Protein AF-A0A7V1EK08-F1 (afdb_monomer)

pLDDT: mean 73.53, std 20.63, range [43.91, 96.75]

Secondary structure (DSSP, 8-state):
--SSTTSSSS-----------------SS---S-S---B-TTTSSBTTSTTTT-TTPPBPTTTSSBTT-TTTTT--

Foldseek 3Di:
DPPPPPPPPPPPPDPDDDDPDDPPPPPPDDDDPDDDQDQDPQALARPPPPPVVDPPQDADPPRRHRPPHPCVVPND

Sequence (76 aa):
MKRILALFLATALSVAVVGCESKPVEKTGGQTITSSPKICAKCGQIKGSDLCCKDGAKICSKCGLAKGSPGCCIIK

Structure (mmCIF, N/CA/C/O backbone):
data_AF-A0A7V1EK08-F1
#
_entry.id   AF-A0A7V1EK08-F1
#
loop_
_atom_site.group_PDB
_atom_site.id
_atom_site.type_symbol
_atom_site.label_atom_id
_atom_site.label_alt_id
_atom_site.label_comp_id
_atom_site.label_asym_id
_atom_site.label_entity_id
_atom_site.label_seq_id
_atom_site.pdbx_PDB_ins_code
_atom_site.Cartn_x
_atom_site.Cartn_y
_atom_site.Cartn_z
_atom_site.occupancy
_atom_site.B_iso_or_equiv
_atom_site.auth_seq_id
_atom_site.auth_comp_id
_atom_site.auth_asym_id
_atom_site.auth_atom_id
_atom_site.pdbx_PDB_model_num
ATOM 1 N N . MET A 1 1 ? 60.028 -22.611 3.763 1.00 59.50 1 MET A N 1
ATOM 2 C CA . MET A 1 1 ? 59.556 -21.378 4.441 1.00 59.50 1 MET A CA 1
ATOM 3 C C . MET A 1 1 ? 60.343 -20.144 3.976 1.00 59.50 1 MET A C 1
ATOM 5 O O . MET A 1 1 ? 61.054 -19.543 4.764 1.00 59.50 1 MET A O 1
ATOM 9 N N . LYS A 1 2 ? 60.296 -19.796 2.680 1.00 55.56 2 LYS A N 1
ATOM 10 C CA . LYS A 1 2 ? 61.008 -18.617 2.123 1.00 55.56 2 LYS A CA 1
ATOM 11 C C . LYS A 1 2 ? 60.398 -18.065 0.821 1.00 55.56 2 LYS A C 1
ATOM 13 O O . LYS A 1 2 ? 60.969 -17.185 0.203 1.00 55.56 2 LYS A O 1
ATOM 18 N N . ARG A 1 3 ? 59.227 -18.569 0.404 1.00 55.31 3 ARG A N 1
ATOM 19 C CA . ARG A 1 3 ? 58.522 -18.139 -0.823 1.00 55.31 3 ARG A CA 1
ATOM 20 C C . ARG A 1 3 ? 57.260 -17.308 -0.555 1.00 55.31 3 ARG A C 1
ATOM 22 O O . ARG A 1 3 ? 56.602 -16.890 -1.490 1.00 55.31 3 ARG A O 1
ATOM 29 N N . ILE A 1 4 ? 56.941 -17.058 0.717 1.00 57.84 4 ILE A N 1
ATOM 30 C CA . ILE A 1 4 ? 55.727 -16.336 1.140 1.00 57.84 4 ILE A CA 1
ATOM 31 C C . ILE A 1 4 ? 55.990 -14.819 1.247 1.00 57.84 4 ILE A C 1
ATOM 33 O O . ILE A 1 4 ? 55.060 -14.026 1.265 1.00 57.84 4 ILE A O 1
ATOM 37 N N . LEU A 1 5 ? 57.259 -14.389 1.240 1.00 53.47 5 LEU A N 1
ATOM 38 C CA . LEU A 1 5 ? 57.632 -12.989 1.477 1.00 53.47 5 LEU A CA 1
ATOM 39 C C . LEU A 1 5 ? 57.680 -12.104 0.215 1.00 53.47 5 LEU A C 1
ATOM 41 O O . LEU A 1 5 ? 57.946 -10.916 0.330 1.00 53.47 5 LEU A O 1
ATOM 45 N N . ALA A 1 6 ? 57.432 -12.648 -0.983 1.00 52.09 6 ALA A N 1
ATOM 46 C CA . ALA A 1 6 ? 57.576 -11.901 -2.242 1.00 52.09 6 ALA A CA 1
ATOM 47 C C . ALA A 1 6 ? 56.246 -11.519 -2.920 1.00 52.09 6 ALA A C 1
ATOM 49 O O . ALA A 1 6 ? 56.265 -10.850 -3.947 1.00 52.09 6 ALA A O 1
ATOM 50 N N . LEU A 1 7 ? 55.094 -11.921 -2.372 1.00 48.78 7 LEU A N 1
ATOM 51 C CA . LEU A 1 7 ? 53.790 -11.688 -3.015 1.00 48.78 7 LEU A CA 1
ATOM 52 C C . LEU A 1 7 ? 53.036 -10.453 -2.500 1.00 48.78 7 LEU A C 1
ATOM 54 O O . LEU A 1 7 ? 52.070 -10.038 -3.128 1.00 48.78 7 LEU A O 1
ATOM 58 N N . PHE A 1 8 ? 53.480 -9.827 -1.407 1.00 51.31 8 PHE A N 1
ATOM 59 C CA . PHE A 1 8 ? 52.767 -8.696 -0.791 1.00 51.31 8 PHE A CA 1
ATOM 60 C C . PHE A 1 8 ? 53.257 -7.303 -1.222 1.00 51.31 8 PHE A C 1
ATOM 62 O O . PHE A 1 8 ? 52.692 -6.305 -0.789 1.00 51.31 8 PHE A O 1
ATOM 69 N N . LEU A 1 9 ? 54.278 -7.207 -2.083 1.00 52.47 9 LEU A N 1
ATOM 70 C CA . LEU A 1 9 ? 54.918 -5.928 -2.435 1.00 52.47 9 LEU A CA 1
ATOM 71 C C . LEU A 1 9 ? 54.522 -5.346 -3.805 1.00 52.47 9 LEU A C 1
ATOM 73 O O . LEU A 1 9 ? 55.065 -4.320 -4.196 1.00 52.47 9 LEU A O 1
ATOM 77 N N . ALA A 1 10 ? 53.571 -5.955 -4.522 1.00 52.81 10 ALA A N 1
ATOM 78 C CA . ALA A 1 10 ? 53.183 -5.520 -5.872 1.00 52.81 10 ALA A CA 1
ATOM 79 C C . ALA A 1 10 ? 51.702 -5.118 -6.032 1.00 52.81 10 ALA A C 1
ATOM 81 O O . ALA A 1 10 ? 51.242 -4.910 -7.149 1.00 52.81 10 ALA A O 1
ATOM 82 N N . THR A 1 11 ? 50.940 -4.963 -4.948 1.00 57.09 11 THR A N 1
ATOM 83 C CA . THR A 1 11 ? 49.528 -4.529 -5.003 1.00 57.09 11 THR A CA 1
ATOM 84 C C . THR A 1 11 ? 49.350 -3.116 -4.449 1.00 57.09 11 THR A C 1
ATOM 86 O O . THR A 1 11 ? 48.538 -2.881 -3.561 1.00 57.09 11 THR A O 1
ATOM 89 N N . ALA A 1 12 ? 50.138 -2.167 -4.962 1.00 55.69 12 ALA A N 1
ATOM 90 C CA . ALA A 1 12 ? 50.064 -0.741 -4.625 1.00 55.69 12 ALA A CA 1
ATOM 91 C C . ALA A 1 12 ? 49.800 0.139 -5.863 1.00 55.69 12 ALA A C 1
ATOM 93 O O . ALA A 1 12 ? 50.343 1.233 -5.982 1.00 55.69 12 ALA A O 1
ATOM 94 N N . LEU A 1 13 ? 48.978 -0.335 -6.808 1.00 53.97 13 LEU A N 1
ATOM 95 C CA . LEU A 1 13 ? 48.643 0.437 -8.007 1.00 53.97 13 LEU A CA 1
ATOM 96 C C . LEU A 1 13 ? 47.219 0.148 -8.513 1.00 53.97 13 LEU A C 1
ATOM 98 O O . LEU A 1 13 ? 47.057 -0.474 -9.554 1.00 53.97 13 LEU A O 1
ATOM 102 N N . SER A 1 14 ? 46.171 0.546 -7.779 1.00 57.06 14 SER A N 1
ATOM 103 C CA . SER A 1 14 ? 44.782 0.522 -8.306 1.00 57.06 14 SER A CA 1
ATOM 104 C C . SER A 1 14 ? 43.783 1.469 -7.614 1.00 57.06 14 SER A C 1
ATOM 106 O O . SER A 1 14 ? 42.580 1.269 -7.730 1.00 57.06 14 SER A O 1
ATOM 108 N N . VAL A 1 15 ? 44.213 2.530 -6.924 1.00 56.34 15 VAL A N 1
ATOM 109 C CA . VAL A 1 15 ? 43.264 3.527 -6.382 1.00 56.34 15 VAL A CA 1
ATOM 110 C C . VAL A 1 15 ? 43.446 4.847 -7.114 1.00 56.34 15 VAL A C 1
ATOM 112 O O . VAL A 1 15 ? 44.224 5.679 -6.670 1.00 56.34 15 VAL A O 1
ATOM 115 N N . ALA A 1 16 ? 42.764 5.003 -8.253 1.00 54.53 16 ALA A N 1
ATOM 116 C CA . ALA A 1 16 ? 42.274 6.291 -8.765 1.00 54.53 16 ALA A CA 1
ATOM 117 C C . ALA A 1 16 ? 41.572 6.123 -10.127 1.00 54.53 16 ALA A C 1
ATOM 119 O O . ALA A 1 16 ? 42.020 6.665 -11.130 1.00 54.53 16 ALA A O 1
ATOM 120 N N . VAL A 1 17 ? 40.436 5.426 -10.170 1.00 48.34 17 VAL A N 1
ATOM 121 C CA . VAL A 1 17 ? 39.325 5.880 -11.018 1.00 48.34 17 VAL A CA 1
ATOM 122 C C . VAL A 1 17 ? 38.036 5.756 -10.221 1.00 48.34 17 VAL A C 1
ATOM 124 O O . VAL A 1 17 ? 37.681 4.702 -9.701 1.00 48.34 17 VAL A O 1
ATOM 127 N N . VAL A 1 18 ? 37.382 6.898 -10.068 1.00 55.66 18 VAL A N 1
ATOM 128 C CA . VAL A 1 18 ? 36.062 7.066 -9.479 1.00 55.66 18 VAL A CA 1
ATOM 129 C C . VAL A 1 18 ? 35.067 6.325 -10.372 1.00 55.66 18 VAL A C 1
ATOM 131 O O . VAL A 1 18 ? 34.735 6.794 -11.456 1.00 55.66 18 VAL A O 1
ATOM 134 N N . GLY A 1 19 ? 34.623 5.152 -9.931 1.00 52.62 19 GLY A N 1
ATOM 135 C CA . GLY A 1 19 ? 33.568 4.372 -10.570 1.00 52.62 19 GLY A CA 1
ATOM 136 C C . GLY A 1 19 ? 32.529 3.999 -9.526 1.00 52.62 19 GLY A C 1
ATOM 137 O O . GLY A 1 19 ? 32.774 3.162 -8.664 1.00 52.62 19 GLY A O 1
ATOM 138 N N . CYS A 1 20 ? 31.375 4.661 -9.559 1.00 49.75 20 CYS A N 1
ATOM 139 C CA . CYS A 1 20 ? 30.230 4.316 -8.726 1.00 49.75 20 CYS A CA 1
ATOM 140 C C . CYS A 1 20 ? 29.634 3.008 -9.267 1.00 49.75 20 CYS A C 1
ATOM 142 O O . CYS A 1 20 ? 28.813 3.015 -10.185 1.00 49.75 20 CYS A O 1
ATOM 144 N N . GLU A 1 21 ? 30.113 1.876 -8.756 1.00 46.59 21 GLU A N 1
ATOM 145 C CA . GLU A 1 21 ? 29.690 0.550 -9.197 1.00 46.59 21 GLU A CA 1
ATOM 146 C C . GLU A 1 21 ? 28.279 0.261 -8.664 1.00 46.59 21 GLU A C 1
ATOM 148 O O . GLU A 1 21 ? 28.063 -0.215 -7.549 1.00 46.59 21 GLU A O 1
ATOM 153 N N . SER A 1 22 ? 27.284 0.636 -9.465 1.00 56.34 22 SER A N 1
ATOM 154 C CA . SER A 1 22 ? 25.884 0.300 -9.232 1.00 56.34 22 SER A CA 1
ATOM 155 C C . SER A 1 22 ? 25.643 -1.110 -9.760 1.00 56.34 22 SER A C 1
ATOM 157 O O . SER A 1 22 ? 25.709 -1.343 -10.966 1.00 56.34 22 SER A O 1
ATOM 159 N N . LYS A 1 23 ? 25.361 -2.055 -8.858 1.00 50.12 23 LYS A N 1
ATOM 160 C CA . LYS A 1 23 ? 24.903 -3.408 -9.209 1.00 50.12 23 LYS A CA 1
ATOM 161 C C . LYS A 1 23 ? 23.773 -3.328 -10.253 1.00 50.12 23 LYS A C 1
ATOM 163 O O . LYS A 1 23 ? 22.854 -2.526 -10.057 1.00 50.12 23 LYS A O 1
ATOM 168 N N . PRO A 1 24 ? 23.762 -4.164 -11.307 1.00 44.44 24 PRO A N 1
ATOM 169 C CA . PRO A 1 24 ? 22.572 -4.309 -12.128 1.00 44.44 24 PRO A CA 1
ATOM 170 C C . PRO A 1 24 ? 21.464 -4.908 -11.255 1.00 44.44 24 PRO A C 1
ATOM 172 O O . PRO A 1 24 ? 21.551 -6.045 -10.795 1.00 44.44 24 PRO A O 1
ATOM 175 N N . VAL A 1 25 ? 20.426 -4.115 -10.989 1.00 49.47 25 VAL A N 1
ATOM 176 C CA . VAL A 1 25 ? 19.146 -4.634 -10.508 1.00 49.47 25 VAL A CA 1
ATOM 177 C C . VAL A 1 25 ? 18.581 -5.478 -11.640 1.00 49.47 25 VAL A C 1
ATOM 179 O O . VAL A 1 25 ? 18.109 -4.955 -12.651 1.00 49.47 25 VAL A O 1
ATOM 182 N N . GLU A 1 26 ? 18.663 -6.789 -11.463 1.00 45.56 26 GLU A N 1
ATOM 183 C CA . GLU A 1 26 ? 17.918 -7.776 -12.225 1.00 45.56 26 GLU A CA 1
ATOM 184 C C . GLU A 1 26 ? 16.420 -7.482 -12.044 1.00 45.56 26 GLU A C 1
ATOM 186 O O . GLU A 1 26 ? 15.791 -7.846 -11.052 1.00 45.56 26 GLU A O 1
ATOM 191 N N . LYS A 1 27 ? 15.847 -6.718 -12.982 1.00 43.91 27 LYS A N 1
ATOM 192 C CA . LYS A 1 27 ? 14.406 -6.464 -13.050 1.00 43.91 27 LYS A CA 1
ATOM 193 C C . LYS A 1 27 ? 13.719 -7.680 -13.653 1.00 43.91 27 LYS A C 1
ATOM 195 O O . LYS A 1 27 ? 13.369 -7.690 -14.831 1.00 43.91 27 LYS A O 1
ATOM 200 N N . THR A 1 28 ? 13.445 -8.664 -12.811 1.00 51.62 28 THR A N 1
ATOM 201 C CA . THR A 1 28 ? 12.312 -9.558 -13.044 1.00 51.62 28 THR A CA 1
ATOM 202 C C . THR A 1 28 ? 11.038 -8.797 -12.655 1.00 51.62 28 THR A C 1
ATOM 204 O O . THR A 1 28 ? 10.720 -8.662 -11.479 1.00 51.62 28 THR A O 1
ATOM 207 N N . GLY A 1 29 ? 10.335 -8.250 -13.658 1.00 51.44 29 GLY A N 1
ATOM 208 C CA . GLY A 1 29 ? 9.011 -7.615 -13.529 1.00 51.44 29 GLY A CA 1
ATOM 209 C C . GLY A 1 29 ? 9.029 -6.087 -13.666 1.00 51.44 29 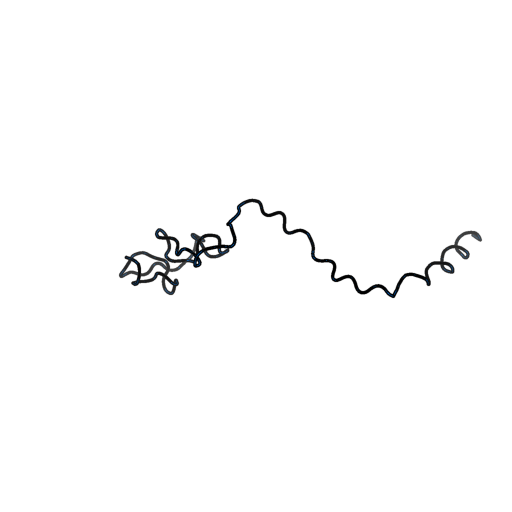GLY A C 1
ATOM 210 O O . GLY A 1 29 ? 9.305 -5.367 -12.714 1.00 51.44 29 GLY A O 1
ATOM 211 N N . GLY A 1 30 ? 8.766 -5.583 -14.876 1.00 60.50 30 GLY A N 1
ATOM 212 C CA . GLY A 1 30 ? 9.074 -4.204 -15.268 1.00 60.50 30 GLY A CA 1
ATOM 213 C C . GLY A 1 30 ? 8.025 -3.120 -15.010 1.00 60.50 30 GLY A C 1
ATOM 214 O O . GLY A 1 30 ? 6.912 -3.384 -14.572 1.00 60.50 30 GLY A O 1
ATOM 215 N N . GLN A 1 31 ? 8.387 -1.885 -15.381 1.00 49.12 31 GLN A N 1
ATOM 216 C CA . GLN A 1 31 ? 7.479 -0.873 -15.928 1.00 49.12 31 GLN A CA 1
ATOM 217 C C . GLN A 1 31 ? 8.288 0.237 -16.623 1.00 49.12 31 GLN A C 1
ATOM 219 O O . GLN A 1 31 ? 9.298 0.718 -16.112 1.00 49.12 31 GLN A O 1
ATOM 224 N N . THR A 1 32 ? 7.834 0.589 -17.820 1.00 44.56 32 THR A N 1
ATOM 225 C CA . THR A 1 32 ? 8.277 1.682 -18.686 1.00 44.56 32 THR A CA 1
ATOM 226 C C . THR A 1 32 ? 8.206 3.041 -17.990 1.00 44.56 32 THR A C 1
ATOM 228 O O . THR A 1 32 ? 7.219 3.359 -17.332 1.00 44.56 32 THR A O 1
ATOM 231 N N . ILE A 1 33 ? 9.245 3.853 -18.187 1.00 59.28 33 ILE A N 1
ATOM 232 C CA . ILE A 1 33 ? 9.393 5.217 -17.667 1.00 59.28 33 ILE A CA 1
ATOM 233 C C . ILE A 1 33 ? 8.552 6.176 -18.517 1.00 59.28 33 ILE A C 1
ATOM 235 O O . ILE A 1 33 ? 9.068 6.914 -19.339 1.00 59.28 33 ILE A O 1
ATOM 239 N N . THR A 1 34 ? 7.236 6.109 -18.385 1.00 50.19 34 THR A N 1
ATOM 240 C CA . THR A 1 34 ? 6.283 7.172 -18.733 1.00 50.19 34 THR A CA 1
ATOM 241 C C . THR A 1 34 ? 4.994 6.857 -17.978 1.00 50.19 34 THR A C 1
ATOM 243 O O . THR A 1 34 ? 4.637 5.691 -17.832 1.00 50.19 34 THR A O 1
ATOM 246 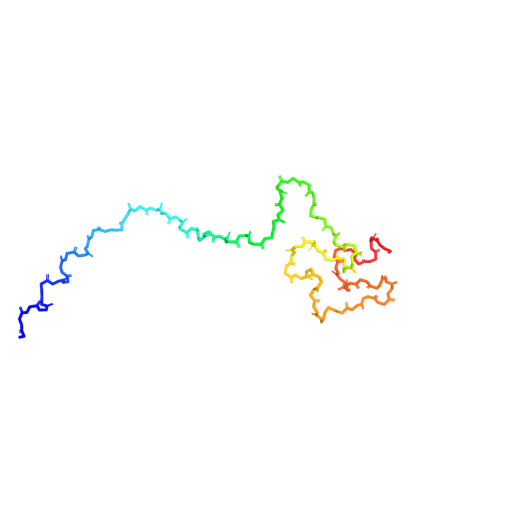N N . SER A 1 35 ? 4.275 7.888 -17.536 1.00 51.56 35 SER A N 1
ATOM 247 C CA . SER A 1 35 ? 2.977 7.843 -16.841 1.00 51.56 35 SER A CA 1
ATOM 248 C C . SER A 1 35 ? 3.015 7.566 -15.331 1.00 51.56 35 SER A C 1
ATOM 250 O O . SER A 1 35 ? 3.661 6.648 -14.842 1.00 51.56 35 SER A O 1
ATOM 252 N N . SER A 1 36 ? 2.310 8.431 -14.605 1.00 59.00 36 SER A N 1
ATOM 253 C CA . SER A 1 36 ? 2.096 8.481 -13.159 1.00 59.00 36 SER A CA 1
ATOM 254 C C . SER A 1 36 ? 2.029 7.104 -12.485 1.00 59.00 36 SER A C 1
ATOM 256 O O . SER A 1 36 ? 1.406 6.200 -13.051 1.00 59.00 36 SER A O 1
ATOM 258 N N . PRO A 1 37 ? 2.593 6.934 -11.269 1.00 66.62 37 PRO A N 1
ATOM 259 C CA . PRO A 1 37 ? 2.561 5.658 -10.560 1.00 66.62 37 PRO A CA 1
ATOM 260 C C . PRO A 1 37 ? 1.114 5.177 -10.451 1.00 66.62 37 PRO A C 1
ATOM 262 O O . PRO A 1 37 ? 0.295 5.765 -9.743 1.00 66.62 37 PRO A O 1
ATOM 265 N N . LYS A 1 38 ? 0.774 4.126 -11.205 1.00 88.06 38 LYS A N 1
ATOM 266 C CA . LYS A 1 38 ? -0.594 3.612 -11.225 1.00 88.06 38 LYS A CA 1
ATOM 267 C C . LYS A 1 38 ? -0.910 3.046 -9.850 1.00 88.06 38 LYS A C 1
ATOM 269 O O . LYS A 1 38 ? -0.254 2.115 -9.383 1.00 88.06 38 LYS A O 1
ATOM 274 N N . ILE A 1 39 ? -1.945 3.588 -9.219 1.00 93.00 39 ILE A N 1
ATOM 275 C CA . ILE A 1 39 ? -2.483 3.031 -7.985 1.00 93.00 39 ILE A CA 1
ATOM 276 C C . ILE A 1 39 ? -3.124 1.679 -8.317 1.00 93.00 39 ILE A C 1
ATOM 278 O O . ILE A 1 39 ? -3.883 1.533 -9.277 1.00 93.00 39 ILE A O 1
ATOM 282 N N . CYS A 1 40 ? -2.791 0.656 -7.540 1.00 93.88 40 CYS A N 1
ATOM 283 C CA . CYS A 1 40 ? -3.375 -0.665 -7.654 1.00 93.88 40 CYS A CA 1
ATOM 284 C C . CYS A 1 40 ? -4.836 -0.615 -7.197 1.00 93.88 40 CYS A C 1
ATOM 286 O O . CYS A 1 40 ? -5.112 -0.489 -6.008 1.00 93.88 40 CYS A O 1
ATOM 288 N N . ALA A 1 41 ? -5.779 -0.793 -8.124 1.00 91.62 41 ALA A N 1
ATOM 289 C CA . ALA A 1 41 ? -7.214 -0.793 -7.824 1.00 91.62 41 ALA A CA 1
ATOM 290 C C . ALA A 1 41 ? -7.659 -1.903 -6.847 1.00 91.62 41 ALA A C 1
ATOM 292 O O . ALA A 1 41 ? -8.761 -1.844 -6.309 1.00 91.62 41 ALA A O 1
ATOM 293 N N . LYS A 1 42 ? -6.815 -2.919 -6.607 1.00 92.69 42 LYS A N 1
ATOM 294 C CA . LYS A 1 42 ? -7.129 -4.019 -5.683 1.00 92.69 42 LYS A CA 1
ATOM 295 C C . LYS A 1 42 ? -6.821 -3.705 -4.223 1.00 92.69 42 LYS A C 1
ATOM 297 O O . LYS A 1 42 ? -7.594 -4.091 -3.358 1.00 92.69 42 LYS A O 1
ATOM 302 N N . CYS A 1 43 ? -5.693 -3.054 -3.947 1.00 94.88 43 CYS A N 1
ATOM 303 C CA . CYS A 1 43 ? -5.219 -2.825 -2.577 1.00 94.88 43 CYS A CA 1
ATOM 304 C C . CYS A 1 43 ? -4.995 -1.345 -2.239 1.00 94.88 43 CYS A C 1
ATOM 306 O O . CYS A 1 43 ? -4.783 -1.024 -1.076 1.00 94.88 43 CYS A O 1
ATOM 308 N N . GLY A 1 44 ? -5.056 -0.446 -3.224 1.00 94.94 44 GLY A N 1
ATOM 309 C CA . GLY A 1 44 ? -4.888 0.998 -3.055 1.00 94.94 44 GLY A CA 1
ATOM 310 C C . GLY A 1 44 ? -3.431 1.462 -2.973 1.00 94.94 44 GLY A C 1
ATOM 311 O O . GLY A 1 44 ? -3.185 2.660 -2.909 1.00 94.94 44 GLY A O 1
ATOM 312 N N . GLN A 1 45 ? -2.459 0.546 -2.992 1.00 95.81 45 GLN A N 1
ATOM 313 C CA . GLN A 1 45 ? -1.024 0.858 -2.973 1.00 95.81 45 GLN A CA 1
ATOM 314 C C . GLN A 1 45 ? -0.479 1.152 -4.375 1.00 95.81 45 GLN A C 1
ATOM 316 O O . GLN A 1 45 ? -1.114 0.828 -5.374 1.00 95.81 45 GLN A O 1
ATOM 321 N N . ILE A 1 46 ? 0.720 1.729 -4.472 1.00 93.12 46 ILE A N 1
ATOM 322 C CA . ILE A 1 46 ? 1.393 1.949 -5.761 1.00 93.12 46 ILE A CA 1
ATOM 323 C C . ILE A 1 46 ? 1.711 0.593 -6.398 1.00 93.12 46 ILE A C 1
ATOM 325 O O . ILE A 1 46 ? 2.359 -0.246 -5.768 1.00 93.12 46 ILE A O 1
ATOM 329 N N . LYS A 1 47 ? 1.262 0.363 -7.636 1.00 91.94 47 LYS A N 1
ATOM 330 C CA . LYS A 1 47 ? 1.481 -0.905 -8.338 1.00 91.94 47 LYS A CA 1
ATOM 331 C C . LYS A 1 47 ? 2.981 -1.147 -8.535 1.00 91.94 47 LYS A C 1
ATOM 333 O O . LYS A 1 47 ? 3.684 -0.273 -9.023 1.00 91.94 47 LYS A O 1
ATOM 338 N N . GLY A 1 48 ? 3.451 -2.333 -8.149 1.00 88.88 48 GLY A N 1
ATOM 339 C CA . GLY A 1 48 ? 4.869 -2.705 -8.231 1.00 88.88 48 GLY A CA 1
ATOM 340 C C . GLY A 1 48 ? 5.741 -2.198 -7.078 1.00 88.88 48 GLY A C 1
ATOM 341 O O . GLY A 1 48 ? 6.919 -2.522 -7.046 1.00 88.88 48 GLY A O 1
ATOM 342 N N . SER A 1 49 ? 5.186 -1.446 -6.119 1.00 90.94 49 SER A N 1
ATOM 343 C CA . SER A 1 49 ? 5.882 -1.198 -4.848 1.00 90.94 49 SER A CA 1
ATOM 344 C C . SER A 1 49 ? 5.951 -2.473 -4.004 1.00 90.94 49 SER A C 1
ATOM 346 O O . SER A 1 49 ? 5.061 -3.321 -4.099 1.00 90.94 49 SER A O 1
ATOM 348 N N . ASP A 1 50 ? 6.925 -2.560 -3.097 1.00 92.12 50 ASP A N 1
ATOM 349 C CA . ASP A 1 50 ? 7.057 -3.668 -2.134 1.00 92.12 50 ASP A CA 1
ATOM 350 C C . ASP A 1 50 ? 5.838 -3.838 -1.218 1.00 92.12 50 ASP A C 1
ATOM 352 O O . ASP A 1 50 ? 5.638 -4.877 -0.592 1.00 92.12 50 ASP A O 1
ATOM 356 N N . LEU A 1 51 ? 5.018 -2.792 -1.106 1.00 92.38 51 LEU A N 1
ATOM 357 C CA . LEU A 1 51 ? 3.801 -2.792 -0.307 1.00 92.38 51 LEU A CA 1
ATOM 358 C C . LEU A 1 51 ? 2.552 -3.141 -1.135 1.00 92.38 51 LEU A C 1
ATOM 360 O O . LEU A 1 51 ? 1.462 -3.261 -0.573 1.00 92.38 51 LEU A O 1
ATOM 364 N N . CYS A 1 52 ? 2.668 -3.277 -2.459 1.00 95.38 52 CYS A N 1
ATOM 365 C CA . CYS A 1 52 ? 1.550 -3.608 -3.332 1.00 95.38 52 CYS A CA 1
ATOM 366 C C . CYS A 1 52 ? 1.047 -5.023 -3.052 1.00 95.38 52 CYS A C 1
ATOM 368 O O . CYS A 1 52 ? 1.750 -5.991 -3.306 1.00 95.38 52 CYS A O 1
ATOM 370 N N . CYS 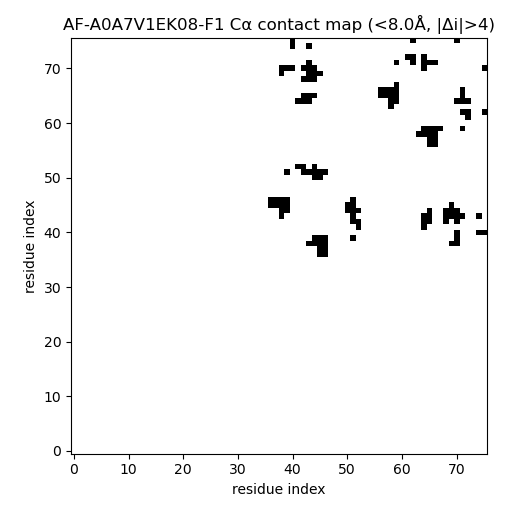A 1 53 ? -0.203 -5.139 -2.596 1.00 94.25 53 CYS A N 1
ATOM 371 C CA . CYS A 1 53 ? -0.834 -6.427 -2.284 1.00 94.25 53 CYS A CA 1
ATOM 372 C C . CYS A 1 53 ? -0.064 -7.249 -1.239 1.00 94.25 53 CYS A C 1
ATOM 374 O O . CYS A 1 53 ? -0.192 -8.467 -1.213 1.00 94.25 53 CYS A O 1
ATOM 376 N N . LYS A 1 54 ? 0.727 -6.589 -0.389 1.00 94.31 54 LYS A N 1
ATOM 377 C CA . LYS A 1 54 ? 1.439 -7.256 0.693 1.00 94.31 54 LYS A CA 1
ATOM 378 C C . LYS A 1 54 ? 0.455 -7.712 1.770 1.00 94.31 54 LYS A C 1
ATOM 380 O O . LYS A 1 54 ? -0.430 -6.949 2.170 1.00 94.31 54 LYS A O 1
ATOM 385 N N . ASP A 1 55 ? 0.643 -8.931 2.254 1.00 93.31 55 ASP A N 1
ATOM 386 C CA . ASP A 1 55 ? -0.137 -9.482 3.357 1.00 93.31 55 ASP A CA 1
ATOM 387 C C . ASP A 1 55 ? 0.081 -8.707 4.664 1.00 93.31 55 ASP A C 1
ATOM 389 O O . ASP A 1 55 ? 1.096 -8.036 4.872 1.00 93.31 55 ASP A O 1
ATOM 393 N N . GLY A 1 56 ? -0.903 -8.779 5.561 1.00 91.56 56 GLY A N 1
ATOM 394 C CA . GLY A 1 56 ? -0.854 -8.111 6.866 1.00 91.56 56 GLY A CA 1
ATOM 395 C C . GLY A 1 56 ? -1.165 -6.610 6.838 1.00 91.56 56 GLY A C 1
ATOM 396 O O . GLY A 1 56 ? -1.173 -5.964 7.889 1.00 91.56 56 GLY A O 1
ATOM 397 N N . ALA A 1 57 ? -1.472 -6.034 5.672 1.00 92.12 57 ALA A N 1
ATOM 398 C CA . ALA A 1 57 ? -1.987 -4.674 5.596 1.00 92.12 57 ALA A CA 1
ATOM 399 C C . ALA A 1 57 ? -3.344 -4.574 6.314 1.00 92.12 57 ALA A C 1
ATOM 401 O O . ALA A 1 57 ? -4.268 -5.347 6.057 1.00 92.12 57 ALA A O 1
ATOM 402 N N . LYS A 1 58 ? -3.493 -3.586 7.203 1.00 95.62 58 LYS A N 1
ATOM 403 C CA . LYS A 1 58 ? -4.785 -3.318 7.847 1.00 95.62 58 LYS A CA 1
ATOM 404 C C . LYS A 1 58 ? -5.785 -2.885 6.782 1.00 95.62 58 LYS A C 1
ATOM 406 O O . LYS A 1 58 ? -5.536 -1.908 6.084 1.00 95.62 58 LYS A O 1
ATOM 411 N N . ILE A 1 59 ? -6.917 -3.568 6.671 1.00 95.12 59 ILE A N 1
ATOM 412 C CA . ILE A 1 59 ? -7.965 -3.214 5.708 1.00 95.12 59 ILE A CA 1
ATOM 413 C C . ILE A 1 59 ? -8.788 -2.034 6.237 1.00 95.12 59 ILE A C 1
ATOM 415 O O . ILE A 1 59 ? -9.135 -1.962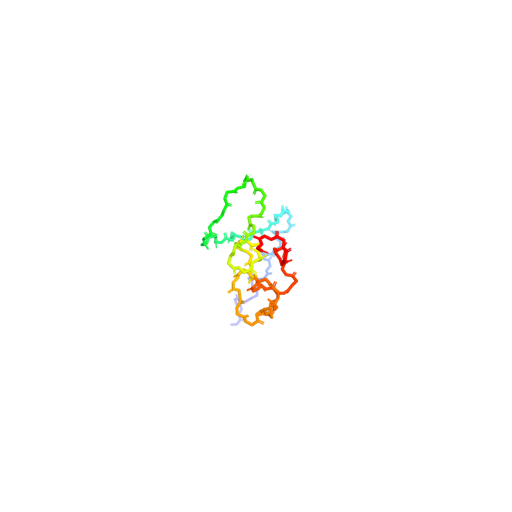 7.417 1.00 95.12 59 ILE A O 1
ATOM 419 N N . CYS A 1 60 ? -9.088 -1.075 5.367 1.00 96.75 60 CYS A N 1
ATOM 420 C CA . CYS A 1 60 ? -9.972 0.038 5.666 1.00 96.75 60 CYS A CA 1
ATOM 421 C C . CYS A 1 60 ? -11.424 -0.444 5.667 1.00 96.75 60 CYS A C 1
ATOM 423 O O . CYS A 1 60 ? -11.939 -0.854 4.630 1.00 96.75 60 CYS A O 1
ATOM 425 N N . SER A 1 61 ? -12.117 -0.320 6.798 1.00 96.31 61 SER A N 1
ATOM 426 C CA . SER A 1 61 ? -13.517 -0.749 6.938 1.00 96.31 61 SER A CA 1
ATOM 427 C C . SER A 1 61 ? -14.509 0.024 6.058 1.0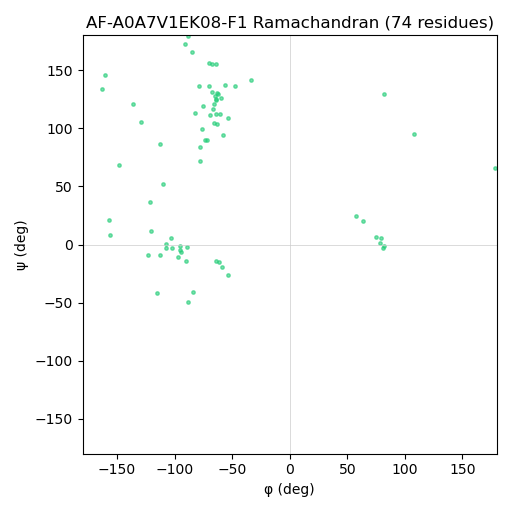0 96.31 61 SER A C 1
ATOM 429 O O . SER A 1 61 ? -15.640 -0.416 5.914 1.00 96.31 61 SER A O 1
ATOM 431 N N . LYS A 1 62 ? -14.113 1.1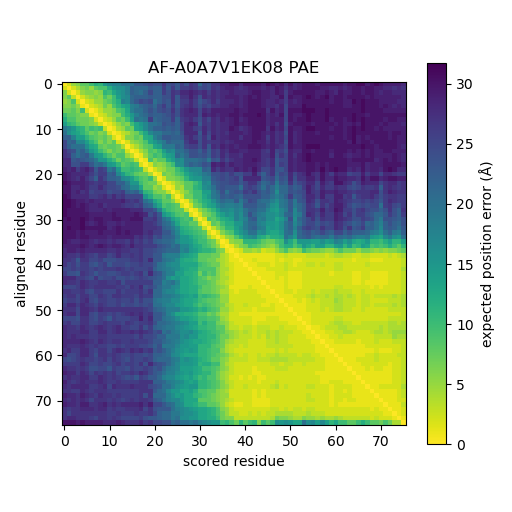74 5.485 1.00 95.50 62 LYS A N 1
ATOM 432 C CA . LYS A 1 62 ? -14.984 2.004 4.633 1.00 95.50 62 LYS A CA 1
ATOM 433 C C . LYS A 1 62 ? -14.935 1.606 3.156 1.00 95.50 62 LYS A C 1
ATOM 435 O O . LYS A 1 62 ? -15.975 1.448 2.540 1.00 95.50 62 LYS A O 1
ATOM 440 N N . CYS A 1 63 ? -13.733 1.460 2.593 1.00 95.75 63 CYS A N 1
ATOM 441 C CA . CYS A 1 63 ? -13.536 1.214 1.155 1.00 95.75 63 CYS A CA 1
ATOM 442 C C . CYS A 1 63 ? -12.969 -0.180 0.831 1.00 95.75 63 CYS A C 1
ATOM 444 O O . CYS A 1 63 ? -12.901 -0.569 -0.334 1.00 95.75 63 CYS A O 1
ATOM 446 N N . GLY A 1 64 ? -12.536 -0.946 1.837 1.00 94.38 64 GLY A N 1
ATOM 447 C CA . GLY A 1 64 ? -11.991 -2.297 1.664 1.00 94.38 64 GLY A CA 1
ATOM 448 C C . GLY A 1 64 ? -10.571 -2.364 1.085 1.00 94.38 64 GLY A C 1
ATOM 449 O O . GLY A 1 64 ? -10.090 -3.455 0.800 1.00 94.38 64 GLY A O 1
ATOM 450 N N . LEU A 1 65 ? -9.891 -1.227 0.907 1.00 96.00 65 LEU A N 1
ATOM 451 C CA . LEU A 1 65 ? -8.483 -1.157 0.485 1.00 96.00 65 LEU A CA 1
ATOM 452 C C . LEU A 1 65 ? -7.543 -1.140 1.698 1.00 96.00 65 LEU A C 1
ATOM 454 O O . LEU A 1 65 ? -7.997 -1.001 2.834 1.00 96.00 65 LEU A O 1
ATOM 458 N N . ALA A 1 66 ? -6.229 -1.235 1.482 1.00 96.62 66 ALA A N 1
ATOM 459 C CA . ALA A 1 66 ? -5.262 -1.088 2.567 1.00 96.62 66 ALA A CA 1
ATOM 460 C C . ALA A 1 66 ? -5.400 0.306 3.211 1.00 96.62 66 ALA A C 1
ATOM 462 O O . ALA A 1 66 ? -5.376 1.337 2.533 1.00 96.62 66 ALA A O 1
ATOM 463 N N . LYS A 1 67 ? -5.585 0.350 4.531 1.00 96.12 67 LYS A N 1
ATOM 464 C CA . LYS A 1 67 ? -5.801 1.573 5.306 1.00 96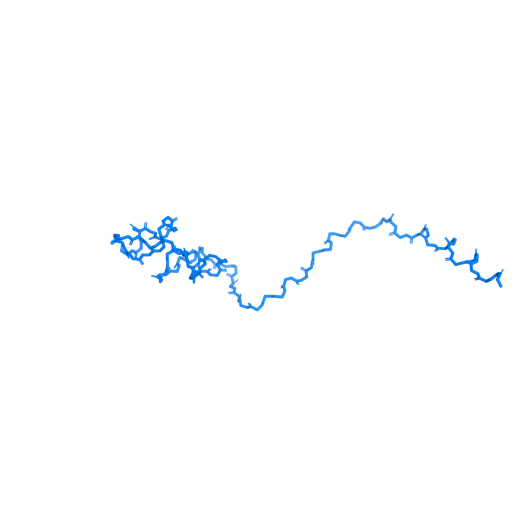.12 67 LYS A CA 1
ATOM 465 C C . LYS A 1 67 ? -4.551 2.447 5.256 1.00 96.12 67 LYS A C 1
ATOM 467 O O . LYS A 1 67 ? -3.461 1.983 5.571 1.00 96.12 67 LYS A O 1
ATOM 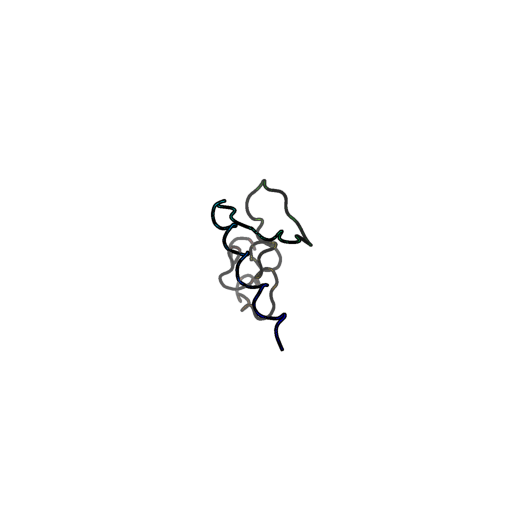472 N N . GLY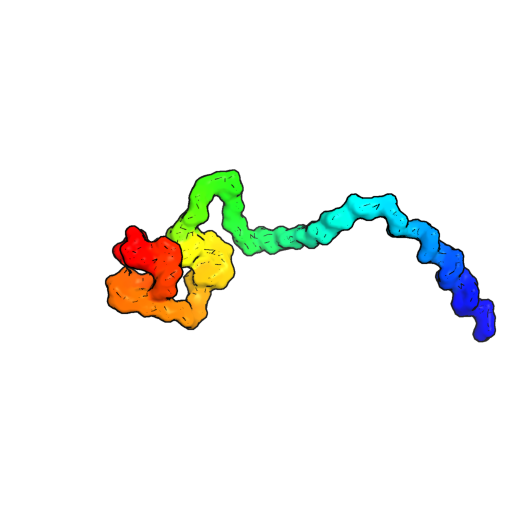 A 1 68 ? -4.732 3.712 4.880 1.00 93.56 68 GLY A N 1
ATOM 473 C CA . GLY A 1 68 ? -3.627 4.660 4.699 1.00 93.56 68 GLY A CA 1
ATOM 474 C C . GLY A 1 68 ? -2.876 4.498 3.375 1.00 93.56 68 GLY A C 1
ATOM 475 O O . GLY A 1 68 ? -1.878 5.178 3.165 1.00 93.56 68 GLY A O 1
ATOM 476 N N . SER A 1 69 ? -3.345 3.624 2.479 1.00 95.00 69 SER A N 1
ATOM 477 C CA . SER A 1 69 ? -2.800 3.551 1.127 1.00 95.00 69 SER A CA 1
ATOM 478 C C . SER A 1 69 ? -3.111 4.814 0.311 1.00 95.00 69 SER A C 1
ATOM 480 O O . SER A 1 69 ? -4.124 5.465 0.579 1.00 95.00 69 SER A O 1
ATOM 482 N N . PRO A 1 70 ? -2.310 5.147 -0.720 1.00 94.88 70 PRO A N 1
ATOM 483 C CA . PRO A 1 70 ? -2.562 6.271 -1.625 1.00 94.88 70 PRO A CA 1
ATOM 484 C C . PRO A 1 70 ? -3.947 6.262 -2.278 1.00 94.88 70 PRO A C 1
ATOM 486 O O . PRO A 1 70 ? -4.446 7.309 -2.665 1.00 94.88 70 PRO A O 1
ATOM 489 N N . GLY A 1 71 ? -4.568 5.090 -2.426 1.00 94.62 71 GLY A N 1
ATOM 490 C CA . GLY A 1 71 ? -5.928 4.940 -2.940 1.00 94.62 71 GLY A CA 1
ATOM 491 C C . GLY A 1 71 ? -7.020 4.850 -1.870 1.00 94.62 71 GLY A C 1
ATOM 492 O O . GLY A 1 71 ? -8.198 4.774 -2.223 1.00 94.62 71 GLY A O 1
ATOM 493 N N . CYS A 1 72 ? -6.678 4.818 -0.579 1.00 96.19 72 CYS A N 1
ATOM 494 C CA . CYS A 1 72 ? -7.629 4.587 0.507 1.00 96.19 72 CYS A CA 1
ATOM 495 C C . CYS A 1 72 ? -8.718 5.669 0.530 1.00 96.19 72 CYS A C 1
ATOM 497 O O . CYS A 1 72 ? -8.447 6.813 0.878 1.00 96.19 72 CYS A O 1
ATOM 499 N N . CYS A 1 73 ? -9.960 5.274 0.228 1.00 95.31 73 CYS A N 1
ATOM 500 C CA . CYS A 1 73 ? -11.130 6.162 0.142 1.00 95.31 73 CYS A CA 1
ATOM 501 C C . CYS A 1 73 ? -11.034 7.228 -0.967 1.00 95.31 73 CYS A C 1
ATOM 503 O O . CYS A 1 73 ? -11.721 8.241 -0.888 1.00 95.31 73 CYS A O 1
ATOM 505 N N . ILE A 1 74 ? -10.172 7.014 -1.968 1.00 91.94 74 ILE A N 1
ATOM 506 C CA . ILE A 1 74 ? -9.979 7.936 -3.098 1.00 91.94 74 ILE A CA 1
ATOM 507 C C . ILE A 1 74 ? -10.406 7.280 -4.414 1.00 91.94 74 ILE A C 1
ATOM 509 O O . ILE A 1 74 ? -11.038 7.923 -5.243 1.00 91.94 74 ILE A O 1
ATOM 513 N N . ILE A 1 75 ? -10.067 6.003 -4.617 1.00 88.75 75 ILE A N 1
ATOM 514 C CA . ILE A 1 75 ? -10.282 5.311 -5.902 1.00 88.75 75 ILE A CA 1
ATOM 515 C C . ILE A 1 75 ? -11.502 4.377 -5.922 1.00 88.75 75 ILE A C 1
ATOM 517 O O . ILE A 1 75 ? -11.737 3.724 -6.938 1.00 88.75 75 ILE A O 1
ATOM 521 N N . LYS A 1 76 ? -12.208 4.226 -4.798 1.00 64.50 76 LYS A N 1
ATOM 522 C CA . LYS A 1 76 ? -13.276 3.241 -4.605 1.00 64.50 76 LYS A CA 1
ATOM 523 C C . LYS A 1 76 ? -14.374 3.789 -3.713 1.00 64.50 76 LYS A C 1
ATOM 525 O O . LYS A 1 76 ? -14.006 4.475 -2.731 1.00 64.50 76 LYS A O 1
#

Mean predicted aligned error: 16.51 Å

Radius of gyration: 25.26 Å; Cα contacts (8 Å, |Δi|>4): 68; chains: 1; bounding box: 76×30×27 Å

Solvent-accessible surface area (backbone atoms only — not comparable to full-atom values): 5346 Å² total; per-residue (Å²): 145,82,78,78,82,75,75,80,82,77,83,86,83,86,88,85,75,96,68,90,84,71,73,84,77,82,72,85,75,85,80,76,99,67,80,75,85,52,60,28,91,78,32,13,22,49,59,88,42,91,66,38,77,43,84,90,58,58,66,25,93,86,57,67,19,26,54,87,26,89,25,44,73,70,77,97